Protein AF-A0A1F6B5X6-F1 (afdb_monomer_lite)

Secondary structure (DSSP, 8-state):
-----HHHHHHHHHHHHHHHHTTT---HHHHHHHHHHHHHHHHHHHHHHHHHHHH-TT-TTHHHHHHHHHHHTT-HHHHHHHHHHHHHHHHHTT-

Foldseek 3Di:
DDDDDVPPVVVVVVVVVVVVVVVDDDDPVNVVVVLVVVLVVLVVQLVVLVVVCVVPVLPLCSLCVNLVSCVSNVVNVSNVVSVVSSVVSVVVVVD

Structure (mmCIF, N/CA/C/O backbone):
data_AF-A0A1F6B5X6-F1
#
_entry.id   AF-A0A1F6B5X6-F1
#
loop_
_atom_site.group_PDB
_atom_site.id
_atom_site.type_symbol
_atom_site.label_atom_id
_atom_site.label_alt_id
_atom_site.label_comp_id
_atom_site.label_asym_id
_atom_site.label_entity_id
_atom_site.label_seq_id
_atom_site.pdbx_PDB_ins_code
_atom_site.Cartn_x
_atom_site.Cartn_y
_atom_site.Cartn_z
_atom_site.occupancy
_atom_site.B_iso_or_equiv
_atom_site.auth_seq_id
_atom_site.auth_comp_id
_atom_site.auth_asym_id
_atom_site.auth_atom_id
_atom_site.pdbx_PDB_model_num
ATOM 1 N N . MET A 1 1 ? 10.176 26.979 24.877 1.00 36.62 1 MET A N 1
ATOM 2 C CA . MET A 1 1 ? 10.277 26.530 23.471 1.00 36.62 1 MET A CA 1
ATOM 3 C C . MET A 1 1 ? 8.888 26.119 23.016 1.00 36.62 1 MET A C 1
ATOM 5 O O . MET A 1 1 ? 8.443 25.029 23.341 1.00 36.62 1 MET A O 1
ATOM 9 N N . ALA A 1 2 ? 8.159 27.047 22.399 1.00 42.75 2 ALA A N 1
ATOM 10 C CA . ALA A 1 2 ? 6.803 26.826 21.908 1.00 42.75 2 ALA A CA 1
ATOM 11 C C . ALA A 1 2 ? 6.842 26.408 20.436 1.00 42.75 2 ALA A C 1
ATOM 13 O O . ALA A 1 2 ? 7.492 27.090 19.649 1.00 42.75 2 ALA A O 1
ATOM 14 N N . THR A 1 3 ? 6.102 25.363 20.055 1.00 40.03 3 THR A N 1
ATOM 15 C CA . THR A 1 3 ? 5.474 25.254 18.721 1.00 40.03 3 THR A CA 1
ATOM 16 C C . THR A 1 3 ? 4.289 24.273 18.825 1.00 40.03 3 THR A C 1
ATOM 18 O O . THR A 1 3 ? 4.476 23.069 18.931 1.00 40.03 3 THR A O 1
ATOM 21 N N . LEU A 1 4 ? 3.067 24.728 19.128 1.00 42.94 4 LEU A N 1
ATOM 22 C CA . LEU A 1 4 ? 2.052 25.215 18.171 1.00 42.94 4 LEU A CA 1
ATOM 23 C C . LEU A 1 4 ? 1.689 24.222 17.046 1.00 42.94 4 LEU A C 1
ATOM 25 O O . LEU A 1 4 ? 1.749 24.571 15.876 1.00 42.94 4 LEU A O 1
ATOM 29 N N . ILE A 1 5 ? 1.262 22.998 17.384 1.00 47.03 5 ILE A N 1
ATOM 30 C CA . ILE A 1 5 ? 0.554 22.117 16.419 1.00 47.03 5 ILE A CA 1
ATOM 31 C C . ILE A 1 5 ? -0.828 21.662 16.936 1.00 47.03 5 ILE A C 1
ATOM 33 O O . ILE A 1 5 ? -1.712 21.327 16.152 1.00 47.03 5 ILE A O 1
ATOM 37 N N . SER A 1 6 ? -1.087 21.753 18.244 1.00 46.94 6 SER A N 1
ATOM 38 C CA . SER A 1 6 ? -2.332 21.236 18.837 1.00 46.94 6 SER A CA 1
ATOM 39 C C . SER A 1 6 ? -3.598 22.022 18.442 1.00 46.94 6 SER A C 1
ATOM 41 O O . SER A 1 6 ? -4.672 21.444 18.304 1.00 46.94 6 SER A O 1
ATOM 43 N N . GLY A 1 7 ? -3.492 23.332 18.183 1.00 40.91 7 GLY A N 1
ATOM 44 C CA . GLY A 1 7 ? -4.670 24.181 17.947 1.00 40.91 7 GLY A CA 1
ATOM 45 C C . GLY A 1 7 ? -5.357 23.972 16.593 1.00 40.91 7 GLY A C 1
ATOM 46 O O . GLY A 1 7 ? -6.582 23.973 16.522 1.00 40.91 7 GLY A O 1
ATOM 47 N N . ILE A 1 8 ? -4.592 23.762 15.516 1.00 44.72 8 ILE A N 1
ATOM 48 C CA . ILE A 1 8 ? -5.147 23.665 14.152 1.00 44.72 8 ILE A CA 1
ATOM 49 C C . ILE A 1 8 ? -5.798 22.294 13.925 1.00 44.72 8 ILE A C 1
ATOM 51 O O . ILE A 1 8 ? -6.892 22.218 13.372 1.00 44.72 8 ILE A O 1
ATOM 55 N N . VAL A 1 9 ? -5.187 21.213 14.423 1.00 45.47 9 VAL A N 1
ATOM 56 C CA . VAL A 1 9 ? -5.746 19.853 14.303 1.00 45.47 9 VAL A CA 1
ATOM 57 C C . VAL A 1 9 ? -7.028 19.704 15.133 1.00 45.47 9 VAL A C 1
ATOM 59 O O . VAL A 1 9 ? -7.989 19.076 14.682 1.00 45.47 9 VAL A O 1
ATOM 62 N N . PHE A 1 10 ? -7.090 20.342 16.308 1.00 40.78 10 PHE A N 1
ATOM 63 C CA . PHE A 1 10 ? -8.296 20.351 17.139 1.00 40.78 10 PHE A CA 1
ATOM 64 C C . PHE A 1 10 ? -9.411 21.225 16.541 1.00 40.78 10 PHE A C 1
ATOM 66 O O . PHE A 1 10 ? -10.582 20.861 16.612 1.00 40.78 10 PHE A O 1
ATOM 73 N N . ASN A 1 11 ? -9.071 22.341 15.883 1.00 39.78 11 ASN A N 1
ATOM 74 C CA . ASN A 1 11 ? -10.071 23.181 15.215 1.00 39.78 11 ASN A CA 1
ATOM 75 C C . ASN A 1 11 ? -10.658 22.521 13.965 1.00 39.78 11 ASN A C 1
ATOM 77 O O . ASN A 1 11 ? -11.871 22.553 13.789 1.00 39.78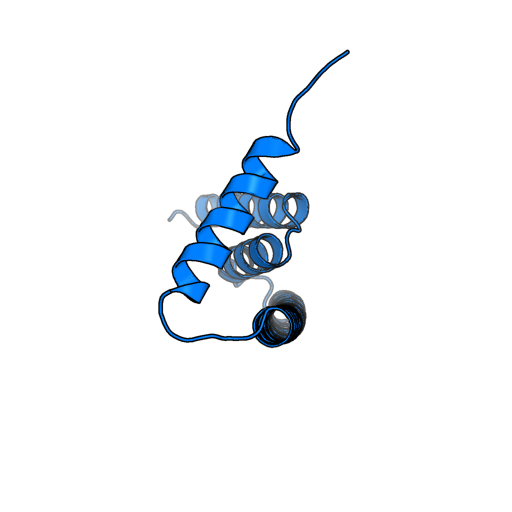 11 ASN A O 1
ATOM 81 N N . ILE A 1 12 ? -9.842 21.863 13.132 1.00 49.19 12 ILE A N 1
ATOM 82 C CA . ILE A 1 12 ? -10.351 21.178 11.931 1.00 49.19 12 ILE A CA 1
ATOM 83 C C . ILE A 1 12 ? -11.274 20.020 12.324 1.00 49.19 12 ILE A C 1
ATOM 85 O O . ILE A 1 12 ? -12.333 19.855 11.722 1.00 49.19 12 ILE A O 1
ATOM 89 N N . THR A 1 13 ? -10.920 19.251 13.360 1.00 52.12 13 THR A N 1
ATOM 90 C CA . THR A 1 13 ? -11.791 18.182 13.874 1.00 52.12 13 THR A CA 1
ATOM 91 C C . THR A 1 13 ? -13.060 18.745 14.516 1.00 52.12 13 THR A C 1
ATOM 93 O O . THR A 1 13 ? -14.149 18.277 14.194 1.00 52.12 13 THR A O 1
ATOM 96 N N . SER A 1 14 ? -12.964 19.792 15.338 1.00 51.81 14 SER A N 1
ATOM 97 C CA . SER A 1 14 ? -14.123 20.437 15.975 1.00 51.81 14 SER A CA 1
ATOM 98 C C . SER A 1 14 ? -15.101 21.053 14.968 1.00 51.81 14 SER A C 1
ATOM 100 O O . SER A 1 14 ? -16.316 20.910 15.118 1.00 51.81 14 SER A O 1
ATOM 102 N N . GLU A 1 15 ? -14.605 21.694 13.907 1.00 48.50 15 GLU A N 1
ATOM 103 C CA . GLU A 1 15 ? -15.449 22.331 12.893 1.00 48.50 15 GLU A CA 1
ATOM 104 C C . GLU A 1 15 ? -16.114 21.297 11.963 1.00 48.50 15 GLU A C 1
ATOM 106 O O . GLU A 1 15 ? -17.295 21.432 11.634 1.00 48.50 15 GLU A O 1
ATOM 111 N N . TYR A 1 16 ? -15.413 20.207 11.614 1.00 53.25 16 TYR A N 1
ATOM 112 C CA . TYR A 1 16 ? -16.003 19.071 10.887 1.00 53.25 16 TYR A CA 1
ATOM 113 C C . TYR A 1 16 ? -17.070 18.342 11.710 1.00 53.25 16 TYR A C 1
ATOM 115 O O . TYR A 1 16 ? -18.131 17.992 11.186 1.00 53.25 16 TYR A O 1
ATOM 123 N N . ILE A 1 17 ? -16.806 18.130 13.001 1.00 53.75 17 ILE A N 1
ATOM 124 C CA . ILE A 1 17 ? -17.743 17.488 13.927 1.00 53.75 17 ILE A CA 1
ATOM 125 C C . ILE A 1 17 ? -18.973 18.384 14.138 1.00 53.75 17 ILE A C 1
ATOM 127 O O . ILE A 1 17 ? -20.099 17.889 14.091 1.00 53.75 17 ILE A O 1
ATOM 131 N N . ASN A 1 18 ? -18.801 19.704 14.282 1.00 50.56 18 ASN A N 1
ATOM 132 C CA . ASN A 1 18 ? -19.922 20.639 14.436 1.00 50.56 18 ASN A CA 1
ATOM 133 C C . ASN A 1 18 ? -20.795 20.751 13.180 1.00 50.56 18 ASN A C 1
ATOM 135 O O . ASN A 1 18 ? -22.020 20.736 13.304 1.00 50.56 18 ASN A O 1
ATOM 139 N N . LYS A 1 19 ? -20.212 20.789 11.972 1.00 50.16 19 LYS A N 1
ATOM 140 C CA . LYS A 1 19 ? -21.000 20.842 10.724 1.00 50.16 19 LYS A CA 1
ATOM 141 C C . LYS A 1 19 ? -21.876 19.599 10.527 1.00 50.16 19 LYS A C 1
ATOM 143 O O . LYS A 1 19 ? -22.990 19.725 10.028 1.00 50.16 19 LYS A O 1
ATOM 148 N N . ARG A 1 20 ? -21.432 18.418 10.978 1.00 50.34 20 ARG A N 1
ATOM 149 C CA . ARG A 1 20 ? -22.248 17.186 10.947 1.00 50.34 20 ARG A CA 1
ATOM 150 C C . ARG A 1 20 ? -23.280 17.104 12.073 1.00 50.34 20 ARG A C 1
ATOM 152 O O . ARG A 1 20 ? -24.324 16.489 11.892 1.00 50.34 20 ARG A O 1
ATOM 159 N N . LYS A 1 21 ? -23.036 17.771 13.205 1.00 47.84 21 LYS A N 1
ATOM 160 C CA . LYS A 1 21 ? -23.980 17.847 14.332 1.00 47.84 21 LYS A CA 1
ATOM 161 C C . LYS A 1 21 ? -25.252 18.635 13.985 1.00 47.84 21 LYS A C 1
ATOM 163 O O . LYS A 1 21 ? -26.312 18.326 14.517 1.00 47.84 21 LYS A O 1
ATOM 168 N N . ILE A 1 22 ? -25.156 19.606 13.072 1.00 49.69 22 ILE A N 1
ATOM 169 C CA . ILE A 1 22 ? -26.272 20.473 12.646 1.00 49.69 22 ILE A CA 1
ATOM 170 C C . ILE A 1 22 ? -27.184 19.794 11.597 1.00 49.69 22 ILE A C 1
ATOM 172 O O . ILE A 1 22 ? -28.330 20.201 11.438 1.00 49.69 22 ILE A O 1
ATOM 176 N N . LEU A 1 23 ? -26.734 18.720 10.928 1.00 45.81 23 LEU A N 1
ATOM 177 C CA . LEU A 1 23 ? -27.449 18.080 9.806 1.00 45.81 23 LEU A CA 1
ATOM 178 C C . LEU A 1 23 ? -28.036 16.681 10.095 1.00 45.81 23 LEU A C 1
ATOM 180 O O . LEU A 1 23 ? -28.393 15.973 9.161 1.00 45.81 23 LEU A O 1
ATOM 184 N N . GLY A 1 24 ? -28.197 16.288 11.362 1.00 46.75 24 GLY A N 1
ATOM 185 C CA . GLY A 1 24 ? -28.838 15.011 11.721 1.00 46.75 24 GLY A CA 1
ATOM 186 C C . GLY A 1 24 ? -27.886 14.012 12.375 1.00 46.75 24 GLY A C 1
ATOM 187 O O . GLY A 1 24 ? -27.500 13.013 11.785 1.00 46.75 24 GLY A O 1
ATOM 188 N N . VAL A 1 25 ? -27.511 14.339 13.613 1.00 49.50 25 VAL A N 1
ATOM 189 C CA . VAL A 1 25 ? -27.078 13.484 14.735 1.00 49.50 25 VAL A CA 1
ATOM 190 C C . VAL A 1 25 ? -26.681 12.031 14.397 1.00 49.50 25 VAL A C 1
ATOM 192 O O . VAL A 1 25 ? -27.388 11.084 14.731 1.00 49.50 25 VAL A O 1
ATOM 195 N N . GLN A 1 26 ? -25.470 11.834 13.872 1.00 51.25 26 GLN A N 1
ATOM 196 C CA . GLN A 1 26 ? -24.688 10.655 14.256 1.00 51.25 26 GLN A CA 1
ATOM 197 C C . GLN A 1 26 ? -24.049 10.948 15.620 1.00 51.25 26 GLN A C 1
ATOM 199 O O . GLN A 1 26 ? -23.447 12.008 15.820 1.00 51.25 26 GLN A O 1
ATOM 204 N N . SER A 1 27 ? -24.212 10.043 16.588 1.00 58.28 27 SER A N 1
ATOM 205 C CA . SER A 1 27 ? -23.525 10.154 17.877 1.00 58.28 27 SER A CA 1
ATOM 206 C C . SER A 1 27 ? -22.008 10.135 17.656 1.00 58.28 27 SER A C 1
ATOM 208 O O . SER A 1 27 ? -21.520 9.539 16.697 1.00 58.28 27 SER A O 1
ATOM 210 N N . VAL A 1 28 ? -21.244 10.775 18.547 1.00 61.19 28 VAL A N 1
ATOM 211 C CA . VAL A 1 28 ? -19.766 10.737 18.504 1.00 61.19 28 VAL A CA 1
ATOM 212 C C . VAL A 1 28 ? -19.260 9.288 18.440 1.00 61.19 28 VAL A C 1
ATOM 214 O O . VAL A 1 28 ? -18.300 9.001 17.731 1.00 61.19 28 VAL A O 1
ATOM 217 N N . GLU A 1 29 ? -19.966 8.372 19.107 1.00 57.88 29 GLU A N 1
ATOM 218 C CA . GLU A 1 29 ? -19.693 6.936 19.067 1.00 57.88 29 GLU A CA 1
ATOM 219 C C . GLU A 1 29 ? -19.979 6.308 17.693 1.00 57.88 29 GLU A C 1
ATOM 221 O O . GLU A 1 29 ? -19.159 5.543 17.197 1.00 57.88 29 GLU A O 1
ATOM 226 N N . GLY A 1 30 ? -21.081 6.679 17.031 1.00 59.12 30 GLY A N 1
ATOM 227 C CA . GLY A 1 30 ? -21.396 6.212 15.677 1.00 59.12 30 GLY A CA 1
ATOM 228 C C . GLY A 1 30 ? -20.353 6.651 14.647 1.00 59.12 30 GLY A C 1
ATOM 229 O O . GLY A 1 30 ? -19.901 5.841 13.844 1.00 59.12 30 GLY A O 1
ATOM 230 N N . VAL A 1 31 ? -19.880 7.900 14.729 1.00 64.12 31 VAL A N 1
ATOM 231 C CA . VAL A 1 31 ? -18.796 8.407 13.865 1.00 64.12 31 VAL A CA 1
ATOM 232 C C . VAL A 1 31 ? -17.472 7.689 14.147 1.00 64.12 31 VAL A C 1
ATOM 234 O O . VAL A 1 31 ? -16.719 7.390 13.218 1.00 64.12 31 VAL A O 1
ATOM 237 N N . ARG A 1 32 ? -17.174 7.389 15.420 1.00 61.47 32 ARG A N 1
ATOM 238 C CA . ARG A 1 32 ? -15.980 6.623 15.803 1.00 61.47 32 ARG A CA 1
ATOM 239 C C . ARG A 1 32 ? -16.028 5.209 15.232 1.00 61.47 32 ARG A C 1
ATOM 241 O O . ARG A 1 32 ? -15.067 4.784 14.598 1.00 61.47 32 ARG A O 1
ATOM 248 N N . GLN A 1 33 ? -17.155 4.525 15.397 1.00 67.06 33 GLN A N 1
ATOM 249 C CA . GLN A 1 33 ? -17.357 3.166 14.911 1.00 67.06 33 GLN A CA 1
ATOM 250 C C . GLN A 1 33 ? -17.316 3.086 13.377 1.00 67.06 33 GLN A C 1
ATOM 252 O O . GLN A 1 33 ? -16.722 2.164 12.821 1.00 67.06 33 GLN A O 1
ATOM 257 N N . GLU A 1 34 ? -17.885 4.068 12.671 1.00 71.56 34 GLU A N 1
ATOM 258 C CA . GLU A 1 34 ? -17.773 4.170 11.210 1.00 71.56 34 GLU A CA 1
ATOM 259 C C . GLU A 1 34 ? -16.319 4.349 10.758 1.00 71.56 34 GLU A C 1
ATOM 261 O O . GLU A 1 34 ? -15.881 3.680 9.821 1.00 71.56 34 GLU A O 1
ATOM 266 N N . ASN A 1 35 ? -15.547 5.187 11.454 1.00 75.62 35 ASN A N 1
ATOM 267 C CA . ASN A 1 35 ? -14.129 5.396 11.161 1.00 75.62 35 ASN A CA 1
ATOM 268 C C . ASN A 1 35 ? -13.296 4.128 11.435 1.00 75.62 35 ASN A C 1
ATOM 270 O O . ASN A 1 35 ? -12.458 3.743 10.622 1.00 75.62 35 ASN A O 1
ATOM 274 N N . GLU A 1 36 ? -13.561 3.419 12.535 1.00 78.81 36 GLU A N 1
ATOM 275 C CA . GLU A 1 36 ? -12.910 2.139 12.852 1.00 78.81 36 GLU A CA 1
ATOM 276 C C . GLU A 1 36 ? -13.223 1.059 11.807 1.00 78.81 36 GLU A C 1
ATOM 278 O O . GLU A 1 36 ? -12.314 0.377 11.321 1.00 78.81 36 GLU A O 1
ATOM 283 N N . ASN A 1 37 ? -14.488 0.947 11.395 1.00 86.38 37 ASN A N 1
ATOM 284 C CA . ASN A 1 37 ? -14.904 0.039 10.327 1.00 86.38 37 ASN A CA 1
ATOM 285 C C . ASN A 1 37 ? -14.220 0.388 9.002 1.00 86.38 37 ASN A C 1
ATOM 287 O O . ASN A 1 37 ? -13.736 -0.498 8.298 1.00 86.38 37 ASN A O 1
ATOM 291 N N . GLN A 1 38 ? -14.123 1.675 8.678 1.00 87.44 38 GLN A N 1
ATOM 292 C CA . GLN A 1 38 ? -13.473 2.132 7.458 1.00 87.44 38 GLN A CA 1
ATOM 293 C C . GLN A 1 38 ? -11.965 1.836 7.466 1.00 87.44 38 GLN A C 1
ATOM 295 O O . GLN A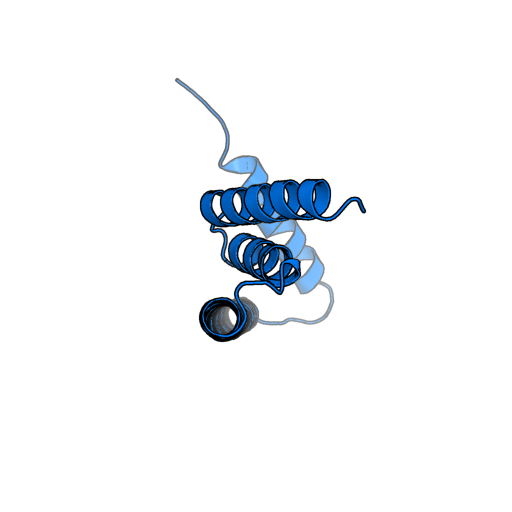 1 38 ? -11.429 1.346 6.471 1.00 87.44 38 GLN A O 1
ATOM 300 N N . GLN A 1 39 ? -11.288 2.035 8.599 1.00 90.19 39 GLN A N 1
ATOM 301 C CA . GLN A 1 39 ? -9.883 1.651 8.751 1.00 90.19 39 GLN A CA 1
ATOM 302 C C . GLN A 1 39 ? -9.675 0.144 8.617 1.00 90.19 39 GLN A C 1
ATOM 304 O O . GLN A 1 39 ? -8.675 -0.283 8.038 1.00 90.19 39 GLN A O 1
ATOM 309 N N . LY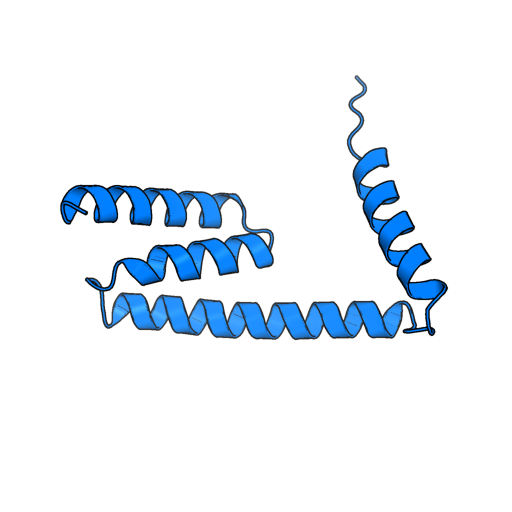S A 1 40 ? -10.601 -0.674 9.131 1.00 94.06 40 LYS A N 1
ATOM 310 C CA . LYS A 1 40 ? -10.549 -2.129 8.954 1.00 94.06 40 LYS A CA 1
ATOM 311 C C . LYS A 1 40 ? -10.614 -2.502 7.472 1.00 94.06 40 LYS A C 1
ATOM 313 O O . LYS A 1 40 ? -9.749 -3.238 7.006 1.00 94.06 40 LYS A O 1
ATOM 318 N N . VAL A 1 41 ? -11.558 -1.924 6.728 1.00 95.06 41 VAL A N 1
ATOM 319 C CA . VAL A 1 41 ? -11.691 -2.142 5.277 1.00 95.06 41 VAL A CA 1
ATOM 320 C C . VAL A 1 41 ? -10.418 -1.729 4.535 1.00 95.06 41 VAL A C 1
ATOM 322 O O . VAL A 1 41 ? -9.920 -2.476 3.698 1.00 95.06 41 VAL A O 1
ATOM 325 N N . TRP A 1 42 ? -9.830 -0.577 4.865 1.00 96.31 42 TRP A N 1
ATOM 326 C CA . TRP A 1 42 ? -8.579 -0.140 4.234 1.00 96.31 42 TRP A CA 1
ATOM 327 C C . TRP A 1 42 ? -7.393 -1.055 4.539 1.00 96.31 42 TRP A C 1
ATOM 329 O O . TRP A 1 42 ? -6.549 -1.253 3.669 1.00 96.31 42 TRP A O 1
ATOM 339 N N . LYS A 1 43 ? -7.316 -1.640 5.741 1.00 97.50 43 LYS A N 1
ATOM 340 C CA . LYS A 1 43 ? -6.277 -2.629 6.078 1.00 97.50 43 LYS A CA 1
ATOM 341 C C . LYS A 1 43 ? -6.442 -3.920 5.277 1.00 97.50 43 LYS A C 1
ATOM 343 O O . LYS A 1 43 ? -5.449 -4.492 4.832 1.00 97.50 43 LYS A O 1
ATOM 348 N N . GLU A 1 44 ? -7.676 -4.373 5.082 1.00 97.25 44 GLU A N 1
ATOM 349 C CA . GLU A 1 44 ? -7.974 -5.542 4.250 1.00 97.25 44 GLU A CA 1
ATOM 350 C C . GLU A 1 44 ? -7.605 -5.288 2.779 1.00 97.25 44 GLU A C 1
ATOM 352 O O . GLU A 1 44 ? -6.917 -6.112 2.173 1.00 97.25 44 GLU A O 1
ATOM 357 N N . ASP A 1 45 ? -7.957 -4.118 2.237 1.00 97.62 45 ASP A N 1
ATOM 358 C CA . ASP A 1 45 ? -7.594 -3.716 0.871 1.00 97.62 45 ASP A CA 1
ATOM 359 C C . ASP A 1 45 ? -6.069 -3.560 0.717 1.00 97.62 45 ASP A C 1
ATOM 361 O O . ASP A 1 45 ? -5.475 -4.032 -0.253 1.00 97.62 45 ASP A O 1
ATOM 365 N N . LEU A 1 46 ? -5.388 -2.998 1.722 1.00 98.12 46 LEU A N 1
ATOM 366 C CA . LEU A 1 46 ? -3.925 -2.918 1.743 1.00 98.12 46 LEU A CA 1
ATOM 367 C C . LEU A 1 46 ? -3.289 -4.309 1.631 1.00 98.12 46 LEU A C 1
ATOM 369 O O . LEU A 1 46 ? -2.416 -4.520 0.789 1.00 98.12 46 LEU A O 1
ATOM 373 N N . ASN A 1 47 ? -3.753 -5.274 2.429 1.00 98.12 47 ASN A N 1
ATOM 374 C CA . ASN A 1 47 ? -3.267 -6.653 2.364 1.00 98.12 47 ASN A CA 1
ATOM 375 C C . ASN A 1 47 ? -3.538 -7.295 0.997 1.00 98.12 47 ASN A C 1
ATOM 377 O O . ASN A 1 47 ? -2.672 -7.990 0.457 1.00 98.12 47 ASN A O 1
ATOM 381 N N . TYR A 1 48 ? -4.712 -7.045 0.414 1.00 98.12 48 TYR A N 1
ATOM 382 C CA . TYR A 1 48 ? -5.040 -7.507 -0.931 1.00 98.12 48 TYR A CA 1
ATOM 383 C C . TYR A 1 48 ? -4.040 -6.976 -1.966 1.00 98.12 48 TYR A C 1
ATOM 385 O O . TYR A 1 48 ? -3.451 -7.768 -2.703 1.00 98.12 48 TYR A O 1
ATOM 393 N N . TRP A 1 49 ? -3.785 -5.665 -1.995 1.00 98.06 49 TRP A N 1
ATOM 394 C CA . TRP A 1 49 ? -2.882 -5.055 -2.977 1.00 98.06 49 TRP A CA 1
ATOM 395 C C . TRP A 1 49 ? -1.417 -5.438 -2.776 1.00 98.06 49 TRP A C 1
ATOM 397 O O . TRP A 1 49 ? -0.688 -5.586 -3.760 1.00 98.06 49 TRP A O 1
ATOM 407 N N . LEU A 1 50 ? -0.981 -5.652 -1.531 1.00 98.00 50 LEU A N 1
ATOM 408 C CA . LEU A 1 50 ? 0.353 -6.181 -1.240 1.00 98.00 50 LEU A CA 1
ATOM 409 C C . LEU A 1 50 ? 0.522 -7.588 -1.829 1.00 98.00 50 LEU A C 1
ATOM 411 O O . LEU A 1 50 ? 1.484 -7.838 -2.558 1.00 98.00 50 LEU A O 1
ATOM 415 N N . ASN A 1 51 ? -0.447 -8.477 -1.601 1.00 97.94 51 ASN A N 1
ATOM 416 C CA . ASN A 1 51 ? -0.447 -9.825 -2.175 1.00 97.94 51 ASN A CA 1
ATOM 417 C C . ASN A 1 51 ? -0.573 -9.800 -3.705 1.00 97.94 51 ASN A C 1
ATOM 419 O O . ASN A 1 51 ? 0.091 -10.569 -4.401 1.00 97.94 51 ASN A O 1
ATOM 423 N N . PHE A 1 52 ? -1.401 -8.906 -4.248 1.00 97.62 52 PHE A N 1
ATOM 424 C CA . PHE A 1 52 ? -1.540 -8.721 -5.689 1.00 97.62 52 PHE A CA 1
ATOM 425 C C . PHE A 1 52 ? -0.202 -8.320 -6.315 1.00 97.62 52 PHE A C 1
ATOM 427 O O . PHE A 1 52 ? 0.192 -8.905 -7.319 1.00 97.62 52 PHE A O 1
ATOM 434 N N . LYS A 1 53 ? 0.537 -7.382 -5.708 1.00 96.19 53 LYS A N 1
ATOM 435 C CA . LYS A 1 53 ? 1.849 -6.950 -6.211 1.00 96.19 53 LYS A CA 1
ATOM 436 C C . LYS A 1 53 ? 2.891 -8.067 -6.170 1.00 96.19 53 LYS A C 1
ATOM 438 O O . LYS A 1 53 ? 3.711 -8.150 -7.076 1.00 96.19 53 LYS A O 1
ATOM 443 N N . GLN A 1 54 ? 2.849 -8.941 -5.166 1.00 96.12 54 GLN A N 1
ATOM 444 C CA . GLN A 1 54 ? 3.718 -10.121 -5.134 1.00 96.12 54 GLN A CA 1
ATOM 445 C C . GLN A 1 54 ? 3.431 -11.078 -6.300 1.00 96.12 54 GLN A C 1
ATOM 447 O O . GLN A 1 54 ? 4.363 -11.624 -6.881 1.00 96.12 54 GLN A O 1
ATOM 452 N N . LYS A 1 55 ? 2.154 -11.257 -6.664 1.00 97.62 55 LYS A N 1
ATOM 453 C CA . LYS A 1 55 ? 1.740 -12.118 -7.785 1.00 97.62 55 LYS A CA 1
ATOM 454 C C . LYS A 1 55 ? 1.978 -11.482 -9.156 1.00 97.62 55 LYS A C 1
ATOM 456 O O . LYS A 1 55 ? 2.300 -12.190 -10.102 1.00 97.62 55 LYS A O 1
ATOM 461 N N . TYR A 1 56 ? 1.819 -10.164 -9.258 1.00 96.25 56 TYR A N 1
ATOM 462 C CA . TYR A 1 56 ? 1.907 -9.400 -10.503 1.00 96.25 56 TYR A CA 1
ATOM 463 C C . TYR A 1 56 ? 2.910 -8.241 -10.353 1.00 96.25 56 TYR A C 1
ATOM 465 O O . TYR A 1 56 ? 2.511 -7.072 -10.260 1.00 96.25 56 TYR A O 1
ATOM 473 N N . PRO A 1 57 ? 4.223 -8.543 -10.311 1.00 94.38 57 PRO A N 1
ATOM 474 C CA . PRO A 1 57 ? 5.268 -7.559 -10.038 1.00 94.38 57 PRO A CA 1
ATOM 475 C C . PRO A 1 57 ? 5.347 -6.442 -11.081 1.00 94.38 57 PRO A C 1
ATOM 477 O O . PRO A 1 57 ? 5.709 -5.323 -10.724 1.00 94.38 57 PRO A O 1
ATOM 480 N N . ASP A 1 58 ? 4.921 -6.685 -12.319 1.00 93.38 58 ASP A N 1
ATOM 481 C CA . ASP A 1 58 ? 5.018 -5.705 -13.410 1.00 93.38 58 ASP A CA 1
ATOM 482 C C . ASP A 1 58 ? 3.812 -4.759 -13.489 1.00 93.38 58 ASP A C 1
ATOM 484 O O . ASP A 1 58 ? 3.831 -3.755 -14.203 1.00 93.38 58 ASP A O 1
ATOM 488 N N . TYR A 1 59 ? 2.752 -5.021 -12.713 1.00 94.38 59 TYR A N 1
ATOM 489 C CA . TYR A 1 59 ? 1.580 -4.151 -12.679 1.00 94.38 59 TYR A CA 1
ATOM 490 C C . TYR A 1 59 ? 1.872 -2.903 -11.838 1.00 94.38 59 TYR A C 1
ATOM 492 O O . TYR A 1 59 ? 1.575 -2.830 -10.648 1.00 94.38 59 TYR A O 1
ATOM 500 N N . ASN A 1 60 ? 2.525 -1.909 -12.433 1.00 93.56 60 ASN A N 1
ATOM 501 C CA . ASN A 1 60 ? 3.072 -0.758 -11.707 1.00 93.56 60 ASN A CA 1
ATOM 502 C C . ASN A 1 60 ? 2.014 0.176 -11.108 1.00 93.56 60 ASN A C 1
ATOM 504 O O . ASN A 1 60 ? 2.294 0.868 -10.128 1.00 93.56 60 ASN A O 1
ATOM 508 N N . TYR A 1 61 ? 0.774 0.118 -11.599 1.00 92.69 61 TYR A N 1
ATOM 509 C CA . TYR A 1 61 ? -0.350 0.855 -11.022 1.00 92.69 61 TYR A CA 1
ATOM 510 C C . TYR A 1 61 ? -0.690 0.415 -9.583 1.00 92.69 61 TYR A C 1
ATOM 512 O O . TYR A 1 61 ? -1.284 1.187 -8.830 1.00 92.69 61 TYR A O 1
ATOM 520 N N . THR A 1 62 ? -0.249 -0.771 -9.133 1.00 96.69 62 THR A N 1
ATOM 521 C CA . THR A 1 62 ? -0.372 -1.154 -7.713 1.00 96.69 62 THR A CA 1
ATOM 522 C C . THR A 1 62 ? 0.307 -0.164 -6.777 1.00 96.69 62 THR A C 1
ATOM 524 O O . THR A 1 62 ? -0.154 0.016 -5.658 1.00 96.69 62 THR A O 1
ATOM 527 N N . TYR A 1 63 ? 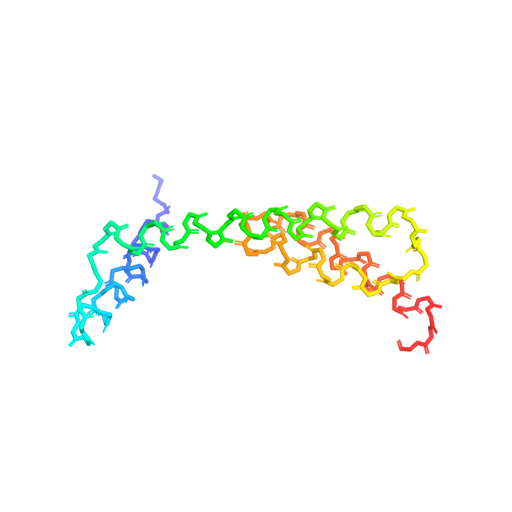1.405 0.477 -7.196 1.00 97.44 63 TYR A N 1
ATOM 528 C CA . TYR A 1 63 ? 2.110 1.425 -6.337 1.00 97.44 63 TYR A CA 1
ATOM 529 C C . TYR A 1 63 ? 1.245 2.649 -6.017 1.00 97.44 63 TYR A C 1
ATOM 531 O O . TYR A 1 63 ? 1.262 3.109 -4.881 1.00 97.44 63 TYR A O 1
ATOM 539 N N . LEU A 1 64 ? 0.413 3.112 -6.958 1.00 96.19 64 LEU A N 1
ATOM 540 C CA . LEU A 1 64 ? -0.570 4.166 -6.686 1.00 96.19 64 LEU A CA 1
ATOM 541 C C . LEU A 1 64 ? -1.623 3.725 -5.672 1.00 96.19 64 LEU A C 1
ATOM 543 O O . LEU A 1 64 ? -1.937 4.468 -4.746 1.00 96.19 64 LEU A O 1
ATOM 547 N N . LYS A 1 65 ? -2.150 2.505 -5.827 1.00 97.44 65 LYS A N 1
ATOM 548 C CA . LYS A 1 65 ? -3.151 1.950 -4.906 1.00 97.44 65 LYS A CA 1
ATOM 549 C C . LYS A 1 65 ? -2.601 1.805 -3.492 1.00 97.44 65 LYS A C 1
ATOM 551 O O . LYS A 1 65 ? -3.242 2.240 -2.541 1.00 97.44 65 LYS A O 1
ATOM 556 N N . LEU A 1 66 ? -1.388 1.273 -3.364 1.00 98.25 66 LEU A N 1
ATOM 557 C CA . LEU A 1 66 ? -0.706 1.166 -2.078 1.00 98.25 66 LEU A CA 1
ATOM 558 C C . LEU A 1 66 ? -0.445 2.549 -1.470 1.00 98.25 66 LEU A C 1
ATOM 560 O O . LEU A 1 66 ? -0.668 2.733 -0.279 1.00 98.25 66 LEU A O 1
ATOM 564 N N . ALA A 1 67 ? -0.029 3.535 -2.271 1.00 97.44 67 ALA A N 1
ATOM 565 C CA . ALA A 1 67 ? 0.217 4.884 -1.775 1.00 97.44 67 ALA A CA 1
ATOM 566 C C . ALA A 1 67 ? -1.048 5.553 -1.203 1.00 97.44 67 ALA A C 1
ATOM 568 O O . ALA A 1 67 ? -0.993 6.139 -0.120 1.00 97.44 67 ALA A O 1
ATOM 569 N N . ASP A 1 68 ? -2.184 5.436 -1.896 1.00 96.88 68 ASP A N 1
ATOM 570 C CA . ASP A 1 68 ? -3.481 5.950 -1.434 1.00 96.88 68 ASP A CA 1
ATOM 571 C C . ASP A 1 68 ? -3.928 5.275 -0.126 1.00 96.88 68 ASP A C 1
ATOM 573 O O . ASP A 1 68 ? -4.300 5.949 0.835 1.00 96.88 68 ASP A O 1
ATOM 577 N N . LEU A 1 69 ? -3.814 3.946 -0.044 1.00 97.69 69 LEU A N 1
ATOM 578 C CA . LEU A 1 69 ? -4.186 3.188 1.154 1.00 97.69 69 LEU A CA 1
ATOM 579 C C . LEU A 1 69 ? -3.303 3.529 2.356 1.00 97.69 69 LEU A C 1
ATOM 581 O O . LEU A 1 69 ? -3.818 3.756 3.450 1.00 97.69 69 LEU A O 1
ATOM 585 N N . TYR A 1 70 ? -1.991 3.647 2.153 1.00 97.44 70 TYR A N 1
ATOM 586 C CA . TYR A 1 70 ? -1.081 4.108 3.197 1.00 97.44 70 TYR A CA 1
ATOM 587 C C . TYR A 1 70 ? -1.417 5.531 3.664 1.00 97.44 70 TYR A C 1
ATOM 589 O O . TYR A 1 70 ? -1.430 5.785 4.866 1.00 97.44 70 TYR A O 1
ATOM 597 N N . SER A 1 71 ? -1.784 6.438 2.752 1.00 93.50 71 SER A N 1
ATOM 598 C CA . SER A 1 71 ? -2.220 7.792 3.121 1.00 93.50 71 SER A CA 1
ATOM 599 C C . SER A 1 71 ? -3.489 7.771 3.977 1.00 93.50 71 SER A C 1
ATOM 601 O O . SER A 1 71 ? -3.547 8.443 5.004 1.00 93.50 71 SER A O 1
ATOM 603 N N . LYS A 1 72 ? -4.497 6.981 3.586 1.00 93.62 72 LYS A N 1
ATOM 604 C CA . LYS A 1 72 ? -5.760 6.818 4.329 1.00 93.62 72 LYS A CA 1
ATOM 605 C C . LYS A 1 72 ? -5.552 6.232 5.727 1.00 93.62 72 LYS A C 1
ATOM 607 O O . LYS A 1 72 ? -6.283 6.564 6.654 1.00 93.62 72 LYS A O 1
ATOM 612 N N . LEU A 1 73 ? -4.527 5.399 5.891 1.00 94.50 73 LEU A N 1
ATOM 613 C CA . LEU A 1 73 ? -4.140 4.787 7.163 1.00 94.50 73 LEU A CA 1
ATOM 614 C C . LEU A 1 73 ? -3.158 5.639 7.987 1.00 94.50 73 LEU A C 1
ATOM 616 O O . LEU A 1 73 ? -2.603 5.140 8.964 1.00 94.50 73 LEU A O 1
ATOM 620 N N . ASN A 1 74 ? -2.944 6.909 7.621 1.00 94.88 74 ASN A N 1
ATOM 621 C CA . ASN A 1 74 ? -1.986 7.822 8.260 1.00 94.88 74 ASN A CA 1
ATOM 622 C C . ASN A 1 74 ? -0.530 7.307 8.267 1.00 94.88 74 ASN A C 1
ATOM 624 O O . ASN A 1 74 ? 0.272 7.693 9.114 1.00 94.88 74 ASN A O 1
ATOM 628 N N . GLN A 1 75 ? -0.170 6.461 7.302 1.00 95.38 75 GLN A N 1
ATOM 629 C CA . GLN A 1 75 ? 1.180 5.936 7.078 1.00 95.38 75 GLN A CA 1
ATOM 630 C C . GLN A 1 75 ? 1.864 6.756 5.974 1.00 95.38 75 GLN A C 1
ATOM 632 O O . GLN A 1 75 ? 2.034 6.321 4.834 1.00 95.38 75 GLN A O 1
ATOM 637 N N . ALA A 1 76 ? 2.172 8.017 6.293 1.00 94.44 76 ALA A N 1
ATOM 638 C CA . ALA A 1 76 ? 2.648 8.996 5.313 1.00 94.44 76 ALA A CA 1
ATOM 639 C C . ALA A 1 76 ? 3.996 8.609 4.677 1.00 94.44 76 ALA A C 1
ATOM 641 O O . ALA A 1 76 ? 4.191 8.809 3.477 1.00 94.44 76 ALA A O 1
ATOM 642 N N . GLU A 1 77 ? 4.909 8.021 5.454 1.00 95.69 77 GLU A N 1
ATOM 643 C CA . GLU A 1 77 ? 6.226 7.608 4.962 1.00 95.69 77 GLU A CA 1
ATOM 644 C C . GLU A 1 77 ? 6.106 6.466 3.940 1.00 95.69 77 GLU A C 1
ATOM 646 O O . GLU A 1 77 ? 6.693 6.509 2.856 1.00 95.69 77 GLU A O 1
ATOM 651 N N . GLU A 1 78 ? 5.295 5.454 4.242 1.00 98.00 78 GLU A N 1
ATOM 652 C CA . GLU A 1 78 ? 4.990 4.336 3.353 1.00 98.00 78 GLU A CA 1
ATOM 653 C C . GLU A 1 78 ? 4.274 4.809 2.090 1.00 98.00 78 GLU A C 1
ATOM 655 O O . GLU A 1 78 ? 4.618 4.375 0.985 1.00 98.00 78 GLU A O 1
ATOM 660 N N . SER A 1 79 ? 3.332 5.745 2.234 1.00 98.00 79 SER A N 1
ATOM 661 C CA . SER A 1 79 ? 2.649 6.366 1.102 1.00 98.00 79 SER A CA 1
ATOM 662 C C . SER 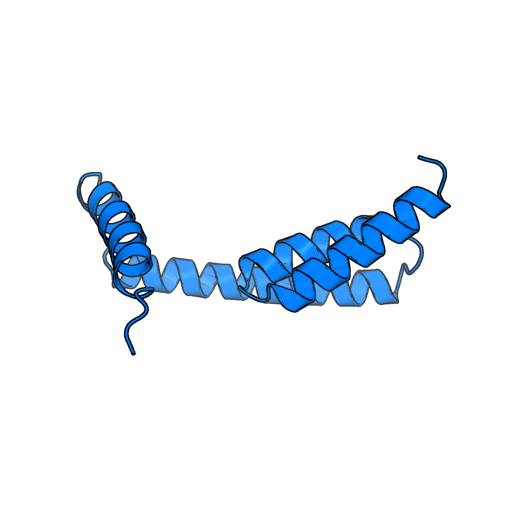A 1 79 ? 3.648 7.029 0.155 1.00 98.00 79 SER A C 1
ATOM 664 O O . SER A 1 79 ? 3.664 6.734 -1.045 1.00 98.00 79 SER A O 1
ATOM 666 N N . GLN A 1 80 ? 4.557 7.846 0.695 1.00 97.62 80 GLN A N 1
ATOM 667 C CA . GLN A 1 80 ? 5.595 8.510 -0.087 1.00 97.62 80 GLN A CA 1
ATOM 668 C C . GLN A 1 80 ? 6.528 7.500 -0.768 1.00 97.62 80 GLN A C 1
ATOM 670 O O . GLN A 1 80 ? 6.837 7.644 -1.954 1.00 97.62 80 GLN A O 1
ATOM 675 N N . LYS A 1 81 ? 6.942 6.439 -0.062 1.00 97.94 81 LYS A N 1
ATOM 676 C CA . LYS A 1 81 ? 7.765 5.363 -0.640 1.00 97.94 81 LYS A CA 1
ATOM 677 C C . LYS A 1 81 ? 7.086 4.724 -1.853 1.00 97.94 81 LYS A C 1
ATOM 679 O O . LYS A 1 81 ? 7.758 4.458 -2.850 1.00 97.94 81 LYS A O 1
ATOM 684 N N . MET A 1 82 ? 5.780 4.466 -1.791 1.00 98.12 82 MET A N 1
ATOM 685 C CA . MET A 1 82 ? 5.047 3.866 -2.910 1.00 98.12 82 MET A CA 1
ATOM 686 C C . MET A 1 82 ? 4.875 4.840 -4.079 1.00 98.12 82 MET A C 1
ATOM 688 O O . MET A 1 82 ? 5.096 4.446 -5.224 1.00 98.12 82 MET A O 1
ATOM 692 N N . TRP A 1 83 ? 4.595 6.117 -3.808 1.00 97.06 83 TRP A N 1
ATOM 693 C CA . TRP A 1 83 ? 4.568 7.164 -4.834 1.00 97.06 83 TRP A CA 1
ATOM 694 C C . TRP A 1 83 ? 5.883 7.260 -5.611 1.00 97.06 83 TRP A C 1
ATOM 696 O O . TRP A 1 83 ? 5.881 7.264 -6.841 1.00 97.06 83 TRP A O 1
ATOM 706 N N . LEU A 1 84 ? 7.019 7.264 -4.910 1.00 97.31 84 LEU A N 1
ATOM 707 C CA . LEU A 1 84 ? 8.338 7.322 -5.545 1.00 97.31 84 LEU A CA 1
ATOM 708 C C . LEU A 1 84 ? 8.621 6.094 -6.420 1.00 97.31 84 LEU A C 1
ATOM 710 O O . LEU A 1 84 ? 9.226 6.221 -7.487 1.00 97.31 84 LEU A O 1
ATOM 714 N N . LYS A 1 85 ? 8.168 4.907 -5.998 1.00 96.38 85 LYS A N 1
ATOM 715 C CA . LYS A 1 85 ? 8.255 3.693 -6.821 1.00 96.38 85 LYS A CA 1
ATOM 716 C C . LYS A 1 85 ? 7.404 3.815 -8.081 1.00 96.38 85 LYS A C 1
ATOM 718 O O . LYS A 1 85 ? 7.910 3.529 -9.161 1.00 96.38 85 LYS A O 1
ATOM 723 N N . TYR A 1 86 ? 6.160 4.279 -7.965 1.00 95.69 86 TYR A N 1
ATOM 724 C CA . TYR A 1 86 ? 5.295 4.504 -9.124 1.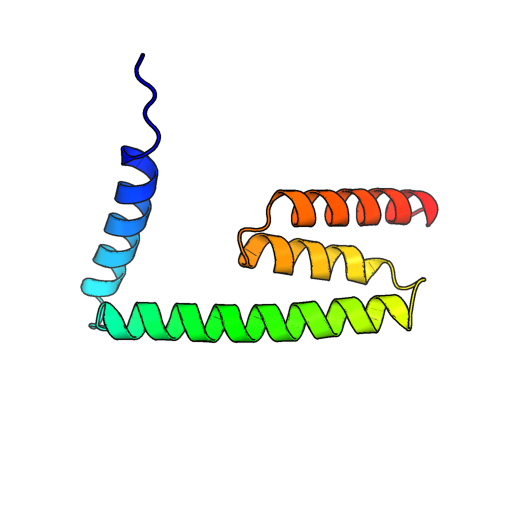00 95.69 86 TYR A CA 1
ATOM 725 C C . TYR A 1 86 ? 5.930 5.466 -10.135 1.00 95.69 86 TYR A C 1
ATOM 727 O O . TYR A 1 86 ? 6.034 5.142 -11.313 1.00 95.69 86 TYR A O 1
ATOM 735 N N . GLU A 1 87 ? 6.417 6.614 -9.664 1.00 94.44 87 GLU A N 1
ATOM 736 C CA . GLU A 1 87 ? 7.076 7.628 -10.492 1.00 94.44 87 GLU A CA 1
ATOM 737 C C . GLU A 1 87 ? 8.297 7.080 -11.236 1.00 94.44 87 GLU A C 1
ATOM 739 O O . GLU A 1 87 ? 8.498 7.350 -12.421 1.00 94.44 87 GLU A O 1
ATOM 744 N N . LYS A 1 88 ? 9.109 6.271 -10.550 1.00 95.12 88 LYS A N 1
ATOM 745 C CA . LYS A 1 88 ? 10.263 5.608 -11.159 1.00 95.12 88 LYS A CA 1
ATOM 746 C C . LYS A 1 88 ? 9.838 4.670 -12.288 1.00 95.12 88 LYS A C 1
ATOM 748 O O . LYS A 1 88 ? 10.457 4.683 -13.348 1.00 95.12 88 LYS A O 1
ATOM 753 N N . GLU A 1 89 ? 8.801 3.869 -12.066 1.00 92.50 89 GLU A N 1
ATOM 754 C CA . GLU A 1 89 ? 8.316 2.911 -13.059 1.00 92.50 89 GLU A CA 1
ATOM 755 C C . GLU A 1 89 ? 7.599 3.583 -14.233 1.00 92.50 89 GLU A C 1
ATOM 757 O O . GLU A 1 89 ? 7.819 3.199 -15.380 1.00 92.50 89 GLU A O 1
ATOM 762 N N . LYS A 1 90 ? 6.826 4.643 -13.981 1.00 90.19 90 LYS A N 1
ATOM 763 C CA . LYS A 1 90 ? 6.198 5.449 -15.034 1.00 90.19 90 LYS A CA 1
ATOM 764 C C . LYS A 1 90 ? 7.247 5.975 -16.019 1.00 90.19 90 LYS A C 1
ATOM 766 O O . LYS A 1 90 ? 7.146 5.722 -17.217 1.00 90.19 90 LYS A O 1
ATOM 771 N N . ARG A 1 91 ? 8.326 6.581 -15.505 1.00 89.25 91 ARG A N 1
ATOM 772 C CA . ARG A 1 91 ? 9.442 7.077 -16.334 1.00 89.25 91 ARG A CA 1
ATOM 773 C C . ARG A 1 91 ? 10.139 5.971 -17.125 1.00 89.25 91 ARG A C 1
ATOM 775 O O . ARG A 1 91 ? 10.549 6.206 -18.254 1.00 89.25 91 ARG A O 1
ATOM 782 N N . ARG A 1 92 ? 10.273 4.771 -16.549 1.00 86.75 92 ARG A N 1
ATOM 783 C CA . ARG A 1 92 ? 10.850 3.603 -17.239 1.00 86.75 92 ARG A CA 1
ATOM 784 C C . ARG A 1 92 ? 9.978 3.114 -18.388 1.00 86.75 92 ARG A C 1
ATOM 786 O O . ARG A 1 92 ? 10.512 2.668 -19.394 1.00 86.75 92 ARG A O 1
ATOM 793 N N . SER A 1 93 ? 8.659 3.201 -18.237 1.00 80.50 93 SER A N 1
ATOM 794 C CA . SER A 1 93 ? 7.703 2.738 -19.245 1.00 80.50 93 SER A CA 1
ATOM 795 C C . SER A 1 93 ? 7.545 3.672 -20.452 1.00 80.50 93 SER A C 1
ATOM 797 O O . SER A 1 93 ? 6.859 3.304 -21.398 1.00 80.50 93 SER A O 1
ATOM 799 N N . GLY A 1 94 ? 8.188 4.847 -20.450 1.00 67.50 94 GLY A N 1
ATOM 800 C CA . GLY A 1 94 ? 8.147 5.789 -21.575 1.00 67.50 94 GLY A CA 1
ATOM 801 C C . GLY A 1 94 ? 6.812 6.525 -21.756 1.00 67.50 94 GLY A C 1
ATOM 802 O O . GLY A 1 94 ? 6.608 7.119 -22.812 1.00 67.50 94 GLY A O 1
ATOM 803 N N . PHE A 1 95 ? 5.930 6.487 -20.748 1.00 54.62 95 PHE A N 1
ATOM 804 C CA . PHE A 1 95 ? 4.653 7.213 -20.684 1.00 54.62 95 PHE A CA 1
ATOM 805 C C . PHE A 1 95 ? 4.735 8.477 -19.817 1.00 54.62 95 PHE A C 1
ATOM 807 O O . PHE A 1 95 ? 5.424 8.458 -18.767 1.00 54.62 95 PHE A O 1
#

pLDDT: mean 78.11, std 22.0, range [36.62, 98.25]

Organism: NCBI:txid1798397

Radius of gyration: 18.19 Å; chains: 1; bounding box: 40×39×45 Å

Sequence (95 aa):
MATLISGIVFNITSEYINKRKILGVQSVEGVRQENENQQKVWKEDLNYWLNFKQKYPDYNYTYLKLADLYSKLNQAEESQKMWLKYEKEKRRSGF